Protein AF-A0A9X9WQ57-F1 (afdb_monomer)

Solvent-accessible surface area (backbone atoms only — not comparable to full-atom values): 7527 Å² total; per-residue (Å²): 140,79,81,83,76,86,75,81,73,79,76,76,75,83,70,80,77,79,72,59,66,67,60,55,50,52,52,52,51,55,48,49,56,56,36,25,74,72,17,41,62,43,80,50,77,55,98,93,45,74,44,83,46,63,37,83,92,47,45,44,50,66,38,45,46,54,51,60,73,70,42,95,58,87,63,65,48,76,29,52,52,71,58,44,20,65,74,68,74,42,92,57,89,73,58,102,51,100,78,54,69,43,76,40,78,60,59,72,72,78,63,40,49,80,70,75,116

pLDDT: mean 81.71, std 14.3, range [47.47, 98.12]

Secondary structure (DSSP, 8-state):
-PPPPPP-------------HHHHHHHHHHHHHHHHHTT--EEEEETTEEEEE--TTT--HHHHHHHHHH-SS--EEEE-HHHHHHHHTS--PPPSSTT--EEEEPPGGGG-GGGG-

Foldseek 3Di:
DDDDDDDDPPPPPPPPPPDDVVVVVVVVVVVCVVCLVQQAWDWDADPVGIDTDHNPVRHALVNLVVNVVPDPDQDWDWDQQVVVCVVVVHHDDCDPDSPDTDTHGDDVVVSHNVVRD

Radius of gyration: 24.82 Å; Cα contacts (8 Å, |Δi|>4): 109; chains: 1; bounding box: 36×33×95 Å

Sequence (117 aa):
MTPPGPSTAEQIADVPVALDPTVLALRRVHRAVAELRRGTPVVISGPDGCLVVAAAETVGARGLGELAEAALTAPVLLLAPVRAAAVLQRPVPHAAEDEGAVALRLPPALLAPEALR

Mean predicted aligned error: 10.77 Å

Organism: NCBI:txid535904

Nearest PDB structures (foldseek):
  3oei-assembly3_J  TM=4.227E-01  e=7.299E+00  Mycobacterium tuberculosis
  2i9f-assembly1_C  TM=3.419E-01  e=9.440E+00  Equine arteritis virus

Structure (mmCIF, N/CA/C/O backbone):
data_AF-A0A9X9WQ57-F1
#
_entry.id   AF-A0A9X9WQ57-F1
#
loop_
_atom_site.group_PDB
_atom_site.id
_atom_site.type_symbol
_atom_site.label_atom_id
_atom_site.label_alt_id
_atom_site.label_comp_id
_atom_site.label_asym_id
_atom_site.label_entity_id
_atom_site.label_seq_id
_atom_site.pdbx_PDB_ins_code
_atom_site.Cartn_x
_atom_site.Cartn_y
_atom_site.Cartn_z
_atom_site.occupancy
_atom_site.B_iso_or_equiv
_atom_site.auth_seq_id
_atom_site.auth_comp_id
_atom_site.auth_asym_id
_atom_site.auth_atom_id
_atom_site.pdbx_PDB_model_num
ATOM 1 N N . MET A 1 1 ? 20.521 19.390 -74.168 1.00 49.00 1 MET A N 1
ATOM 2 C CA . MET A 1 1 ? 20.896 19.521 -72.744 1.00 49.00 1 MET A CA 1
ATOM 3 C C . MET A 1 1 ? 19.765 18.930 -71.924 1.00 49.00 1 MET A C 1
ATOM 5 O O . MET A 1 1 ? 18.756 19.590 -71.731 1.00 49.00 1 MET A O 1
ATOM 9 N N . THR A 1 2 ? 19.886 17.657 -71.560 1.00 50.91 2 THR A N 1
ATOM 10 C CA . THR A 1 2 ? 18.868 16.915 -70.800 1.00 50.91 2 THR A CA 1
ATOM 11 C C . THR A 1 2 ? 19.245 16.982 -69.318 1.00 50.91 2 THR A C 1
ATOM 13 O O . THR A 1 2 ? 20.416 16.737 -69.017 1.00 50.91 2 THR A O 1
ATOM 16 N N . PRO A 1 3 ? 18.337 17.346 -68.396 1.00 58.56 3 PRO A N 1
ATOM 17 C CA . PRO A 1 3 ? 18.664 17.377 -66.974 1.00 58.56 3 PRO A CA 1
ATOM 18 C C . PRO A 1 3 ? 18.858 15.949 -66.426 1.00 58.56 3 PRO A C 1
ATOM 20 O O . PRO A 1 3 ? 18.209 15.020 -66.916 1.00 58.56 3 PRO A O 1
ATOM 23 N N . PRO A 1 4 ? 19.745 15.750 -65.433 1.00 58.47 4 PRO A N 1
ATOM 24 C CA . PRO A 1 4 ? 19.934 14.451 -64.798 1.00 58.47 4 PRO A CA 1
ATOM 25 C C . PRO A 1 4 ? 18.696 14.060 -63.975 1.00 58.47 4 PRO A C 1
ATOM 27 O O . PRO A 1 4 ? 18.045 14.909 -63.365 1.00 58.47 4 PRO A O 1
ATOM 30 N N . GLY A 1 5 ? 18.366 12.765 -64.003 1.00 52.62 5 GLY A N 1
ATOM 31 C CA . GLY A 1 5 ? 17.234 12.169 -63.290 1.00 52.62 5 GLY A CA 1
ATOM 32 C C . GLY A 1 5 ? 17.368 12.233 -61.762 1.00 52.62 5 GLY A C 1
ATOM 33 O O . GLY A 1 5 ? 18.440 12.557 -61.246 1.00 52.62 5 GLY A O 1
ATOM 34 N N . PRO A 1 6 ? 16.279 11.945 -61.025 1.00 54.75 6 PRO A N 1
ATOM 35 C CA . PRO A 1 6 ? 16.236 12.128 -59.583 1.00 54.75 6 PRO A CA 1
ATOM 36 C C . PRO A 1 6 ? 17.241 11.203 -58.894 1.00 54.75 6 PRO A C 1
ATOM 38 O O . PRO A 1 6 ? 17.234 9.989 -59.097 1.00 54.75 6 PRO A O 1
ATOM 41 N N . SER A 1 7 ? 18.101 11.815 -58.078 1.00 55.03 7 SER A N 1
ATOM 42 C CA . SER A 1 7 ? 19.013 11.129 -57.171 1.00 55.03 7 SER A CA 1
ATOM 43 C C . SER A 1 7 ? 18.215 10.179 -56.287 1.00 55.03 7 SER A C 1
ATOM 45 O O . SER A 1 7 ? 17.274 10.603 -55.616 1.00 55.03 7 SER A O 1
ATOM 47 N N . THR A 1 8 ? 18.603 8.905 -56.300 1.00 47.47 8 THR A N 1
ATOM 48 C CA . THR A 1 8 ? 18.184 7.880 -55.348 1.00 47.47 8 THR A CA 1
ATOM 49 C C . THR A 1 8 ? 18.293 8.466 -53.948 1.00 47.47 8 THR A C 1
ATOM 51 O O . THR A 1 8 ? 19.395 8.688 -53.450 1.00 47.47 8 THR A O 1
ATOM 54 N N . ALA A 1 9 ? 17.153 8.797 -53.347 1.00 52.03 9 ALA A N 1
ATOM 55 C CA . ALA A 1 9 ? 17.102 9.145 -51.944 1.00 52.03 9 ALA A CA 1
ATOM 56 C C . ALA A 1 9 ? 17.582 7.906 -51.187 1.00 52.03 9 ALA A C 1
ATOM 58 O O . ALA A 1 9 ? 16.908 6.875 -51.204 1.00 52.03 9 ALA A O 1
ATOM 59 N N . GLU A 1 10 ? 18.765 7.992 -50.581 1.00 49.66 10 GLU A N 1
ATOM 60 C CA . GLU A 1 10 ? 19.155 7.101 -49.498 1.00 49.66 10 GLU A CA 1
ATOM 61 C C . GLU A 1 10 ? 18.020 7.142 -48.477 1.00 49.66 10 GLU A C 1
ATOM 63 O O . GLU A 1 10 ? 17.846 8.112 -47.736 1.00 49.66 10 GLU A O 1
ATOM 68 N N . GLN A 1 11 ? 17.188 6.101 -48.490 1.00 56.78 11 GLN A N 1
ATOM 69 C CA . GLN A 1 11 ? 16.340 5.783 -47.361 1.00 56.78 11 GLN A CA 1
ATOM 70 C C . GLN A 1 11 ? 17.298 5.484 -46.219 1.00 56.78 11 GLN A C 1
ATOM 72 O O . GLN A 1 11 ? 17.832 4.382 -46.110 1.00 56.78 11 GLN A O 1
ATOM 77 N N . ILE A 1 12 ? 17.546 6.503 -45.398 1.00 57.41 12 ILE A N 1
ATOM 78 C CA . ILE A 1 12 ? 18.096 6.333 -44.064 1.00 57.41 12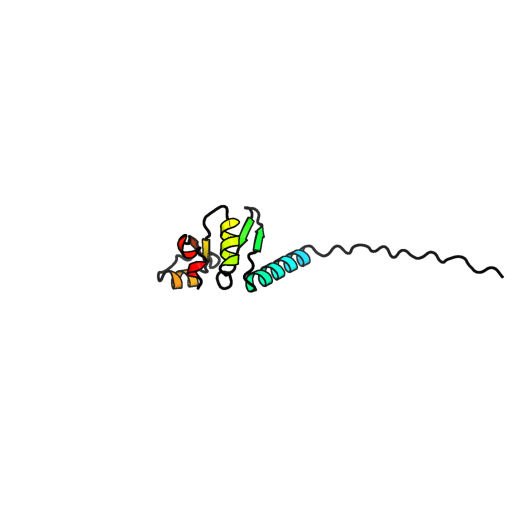 ILE A CA 1
ATOM 79 C C . ILE A 1 12 ? 17.086 5.430 -43.368 1.00 57.41 12 ILE A C 1
ATOM 81 O O . ILE A 1 12 ? 16.004 5.870 -42.980 1.00 57.41 12 ILE A O 1
ATOM 85 N N . ALA A 1 13 ? 17.392 4.136 -43.335 1.00 57.66 13 ALA A N 1
ATOM 86 C CA . ALA A 1 13 ? 16.627 3.182 -42.569 1.00 57.66 13 ALA A CA 1
ATOM 87 C C . ALA A 1 13 ? 16.650 3.690 -41.127 1.00 57.66 13 ALA A C 1
ATOM 89 O O . ALA A 1 13 ? 17.711 3.752 -40.505 1.00 57.66 13 ALA A O 1
ATOM 90 N N . ASP A 1 14 ? 15.489 4.109 -40.628 1.00 58.81 14 ASP A N 1
ATOM 91 C CA . ASP A 1 14 ? 15.281 4.363 -39.212 1.00 58.81 14 ASP A CA 1
ATOM 92 C C . ASP A 1 14 ? 15.382 3.003 -38.523 1.00 58.81 14 ASP A C 1
ATOM 94 O O . ASP A 1 14 ? 14.413 2.252 -38.428 1.00 58.81 14 ASP A O 1
ATOM 98 N N . VAL A 1 15 ? 16.611 2.602 -38.195 1.00 61.47 15 VAL A N 1
ATOM 99 C CA . VAL A 1 15 ? 16.867 1.402 -37.411 1.00 61.47 15 VAL A CA 1
ATOM 100 C C . VAL A 1 15 ? 16.385 1.746 -36.008 1.00 61.47 15 VAL A C 1
ATOM 102 O O . VAL A 1 15 ? 17.019 2.583 -35.360 1.00 61.47 15 VAL A O 1
ATOM 105 N N . PRO A 1 16 ? 15.286 1.147 -35.513 1.00 64.19 16 PRO A N 1
ATOM 106 C CA . PRO A 1 16 ? 14.828 1.440 -34.171 1.00 64.19 16 PRO A CA 1
ATOM 107 C C . PRO A 1 16 ? 15.927 1.003 -33.206 1.00 64.19 16 PRO A C 1
ATOM 109 O O . PRO A 1 16 ? 16.189 -0.188 -33.027 1.00 64.19 16 PRO A O 1
ATOM 112 N N . VAL A 1 17 ? 16.605 1.980 -32.604 1.00 71.44 17 VAL A N 1
ATOM 113 C CA . VAL A 1 17 ? 17.578 1.731 -31.546 1.00 71.44 17 VAL A CA 1
ATOM 114 C C . VAL A 1 17 ? 16.785 1.202 -30.360 1.00 71.44 17 VAL A C 1
ATOM 116 O O . VAL A 1 17 ? 16.127 1.957 -29.642 1.00 71.44 17 VAL A O 1
ATOM 119 N N . ALA A 1 18 ? 16.792 -0.120 -30.195 1.00 77.00 18 ALA A N 1
ATOM 120 C CA . ALA A 1 18 ? 16.156 -0.772 -29.067 1.00 77.00 18 ALA A CA 1
ATOM 121 C C . ALA A 1 18 ? 16.793 -0.234 -27.779 1.00 77.00 18 ALA A C 1
ATOM 123 O O . ALA A 1 18 ? 17.983 -0.420 -27.528 1.00 77.00 18 ALA A O 1
ATOM 124 N N . LEU A 1 19 ? 16.001 0.492 -26.990 1.00 82.50 19 LEU A N 1
ATOM 125 C CA . LEU A 1 19 ? 16.446 1.028 -25.711 1.00 82.50 19 LEU A CA 1
ATOM 126 C C . LEU A 1 19 ? 16.744 -0.120 -24.742 1.00 82.50 19 LEU A C 1
ATOM 128 O O . LEU A 1 19 ? 15.994 -1.094 -24.678 1.00 82.50 19 LEU A O 1
ATOM 132 N N . ASP A 1 20 ? 17.808 0.042 -23.955 1.00 92.50 20 ASP A N 1
ATOM 133 C CA . ASP A 1 20 ? 18.198 -0.902 -22.907 1.00 92.50 20 ASP A CA 1
ATOM 134 C C . ASP A 1 20 ? 17.006 -1.184 -21.959 1.00 92.50 20 ASP A C 1
ATOM 136 O O . ASP A 1 20 ? 16.420 -0.239 -21.404 1.00 92.50 20 ASP A O 1
ATOM 140 N N . PRO A 1 21 ? 16.625 -2.461 -21.749 1.00 92.75 21 PRO A N 1
ATOM 141 C CA . PRO A 1 21 ? 15.531 -2.834 -20.852 1.00 92.75 21 PRO A CA 1
ATOM 142 C C . PRO A 1 21 ? 15.709 -2.294 -19.425 1.00 92.75 21 PRO A C 1
ATOM 144 O O . PRO A 1 21 ? 14.718 -1.947 -18.779 1.00 92.75 21 PRO A O 1
ATOM 147 N N . THR A 1 22 ? 16.947 -2.146 -18.953 1.00 94.81 22 THR A N 1
ATOM 148 C CA . THR A 1 22 ? 17.273 -1.575 -17.638 1.00 94.81 22 THR A CA 1
ATOM 149 C C . THR A 1 22 ? 16.854 -0.110 -17.554 1.00 94.81 22 THR A C 1
ATOM 151 O O . THR A 1 22 ? 16.237 0.323 -16.578 1.00 94.81 22 THR A O 1
ATOM 154 N N . VAL A 1 23 ? 17.111 0.662 -18.613 1.00 94.56 23 VAL A N 1
ATOM 155 C CA . VAL A 1 23 ? 16.713 2.074 -18.703 1.00 94.56 23 VAL A CA 1
ATOM 156 C C . VAL A 1 23 ? 15.191 2.202 -18.723 1.00 94.56 23 VAL A C 1
ATOM 158 O O . VAL A 1 23 ? 14.630 3.072 -18.051 1.00 94.56 23 VAL A O 1
ATOM 161 N N . LEU A 1 24 ? 14.498 1.329 -19.460 1.00 94.69 24 LEU A N 1
ATOM 162 C CA . LEU A 1 24 ? 13.034 1.306 -19.482 1.00 94.69 24 LEU A CA 1
ATOM 163 C C . LEU A 1 24 ? 12.449 0.948 -18.110 1.00 94.69 24 LEU A C 1
ATOM 165 O O . LEU A 1 24 ? 11.478 1.577 -17.682 1.00 94.69 24 LEU A O 1
ATOM 169 N N . ALA A 1 25 ? 13.051 -0.011 -17.402 1.00 94.06 25 ALA A N 1
ATOM 170 C CA . ALA A 1 25 ? 12.653 -0.378 -16.048 1.00 94.06 25 ALA A CA 1
ATOM 171 C C . ALA A 1 25 ? 12.807 0.803 -15.078 1.00 94.06 25 ALA A C 1
ATOM 173 O O . ALA A 1 25 ? 11.841 1.176 -14.412 1.00 94.06 25 ALA A O 1
ATOM 174 N N . LEU A 1 26 ? 13.965 1.471 -15.068 1.00 96.56 26 LEU A N 1
ATOM 175 C CA . LEU A 1 26 ? 14.201 2.645 -14.218 1.00 96.56 26 LEU A CA 1
ATOM 176 C C . LEU A 1 26 ? 13.221 3.788 -14.506 1.00 96.56 26 LEU A C 1
ATOM 178 O O . LEU A 1 26 ? 12.705 4.412 -13.578 1.00 96.56 26 LEU A O 1
ATOM 182 N N . ARG A 1 27 ? 12.885 4.035 -15.779 1.00 96.81 27 ARG A N 1
ATOM 183 C CA . ARG A 1 27 ? 11.866 5.036 -16.142 1.00 96.81 27 ARG A CA 1
ATOM 184 C C . ARG A 1 27 ? 10.491 4.697 -15.568 1.00 96.81 27 ARG A C 1
ATOM 186 O O . ARG A 1 27 ? 9.792 5.604 -15.118 1.00 96.81 27 ARG A O 1
ATOM 193 N N . ARG A 1 28 ? 10.104 3.417 -15.556 1.00 96.69 28 ARG A N 1
ATOM 194 C CA . ARG A 1 28 ? 8.846 2.968 -14.932 1.00 96.69 28 ARG A CA 1
ATOM 195 C C . ARG A 1 28 ? 8.864 3.205 -13.425 1.00 96.69 28 ARG A C 1
ATOM 197 O O . ARG A 1 28 ? 7.883 3.728 -12.907 1.00 96.69 28 ARG A O 1
ATOM 204 N N . VAL A 1 29 ? 9.980 2.915 -12.751 1.00 97.06 29 VAL A N 1
ATOM 205 C CA . VAL A 1 29 ? 10.137 3.189 -11.311 1.00 97.06 29 VAL A CA 1
ATOM 206 C C . VAL A 1 29 ? 10.022 4.686 -11.027 1.00 97.06 29 VAL A C 1
ATOM 208 O O . VAL A 1 29 ? 9.217 5.089 -10.192 1.00 97.06 29 VAL A O 1
ATOM 211 N N . HIS A 1 30 ? 10.758 5.530 -11.754 1.00 98.12 30 HIS A N 1
ATOM 212 C CA . HIS A 1 30 ? 10.688 6.984 -11.575 1.00 98.12 30 HIS A CA 1
ATOM 213 C C . HIS A 1 30 ? 9.279 7.529 -11.807 1.00 98.12 30 HIS A C 1
ATOM 215 O O . HIS A 1 30 ? 8.816 8.380 -11.047 1.00 98.12 30 HIS A O 1
ATOM 221 N N . ARG A 1 31 ? 8.578 7.017 -12.826 1.00 97.50 31 ARG A N 1
ATOM 222 C CA . ARG A 1 31 ? 7.183 7.381 -13.068 1.00 97.50 31 ARG A CA 1
ATOM 223 C C . ARG A 1 31 ? 6.291 6.965 -11.902 1.00 97.50 31 ARG A C 1
ATOM 225 O O . ARG A 1 31 ? 5.545 7.803 -11.414 1.00 97.50 31 ARG A O 1
ATOM 232 N N . ALA A 1 32 ? 6.395 5.725 -11.428 1.00 97.25 32 ALA A N 1
ATOM 233 C CA . ALA A 1 32 ? 5.603 5.245 -10.298 1.00 97.25 32 ALA A CA 1
ATOM 234 C C . ALA A 1 32 ? 5.828 6.104 -9.040 1.00 97.25 32 ALA A C 1
ATOM 236 O O . ALA A 1 32 ? 4.871 6.523 -8.398 1.00 97.25 32 ALA A O 1
ATOM 237 N N . VAL A 1 33 ? 7.082 6.458 -8.738 1.00 97.25 33 VAL A N 1
ATOM 238 C CA . VAL A 1 33 ? 7.417 7.357 -7.621 1.00 97.25 33 VAL A CA 1
ATOM 239 C C . VAL A 1 33 ? 6.800 8.749 -7.805 1.00 97.25 33 VAL A C 1
ATOM 241 O O . VAL A 1 33 ? 6.294 9.327 -6.845 1.00 97.25 33 VAL A O 1
ATOM 244 N N . ALA A 1 34 ? 6.831 9.304 -9.019 1.00 97.50 34 ALA A N 1
ATOM 245 C CA . ALA A 1 34 ? 6.242 10.611 -9.301 1.00 97.50 34 ALA A CA 1
ATOM 246 C C . ALA A 1 34 ? 4.710 10.614 -9.152 1.00 97.50 34 ALA A C 1
ATOM 248 O O . ALA A 1 34 ? 4.162 11.580 -8.626 1.00 97.50 34 ALA A O 1
ATOM 249 N N . GLU A 1 35 ? 4.036 9.544 -9.578 1.0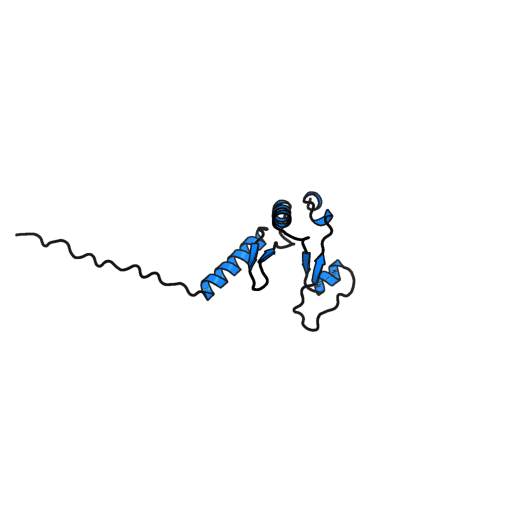0 95.62 35 GLU A N 1
ATOM 250 C CA . GLU A 1 35 ? 2.587 9.360 -9.413 1.00 95.62 35 GLU A CA 1
ATOM 251 C C . GLU A 1 35 ? 2.19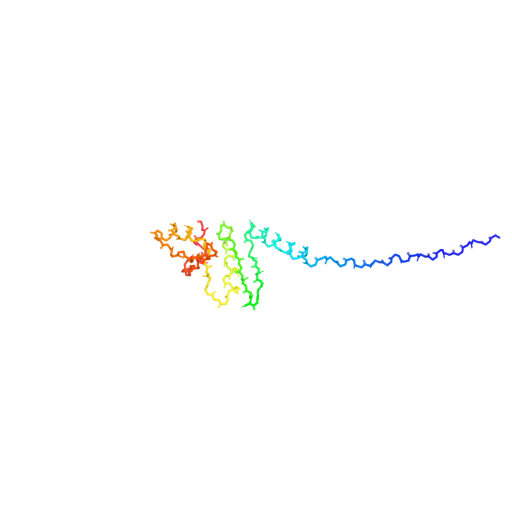6 9.232 -7.934 1.00 95.62 35 GLU A C 1
ATOM 253 O O . GLU A 1 35 ? 1.324 9.960 -7.459 1.00 95.62 35 GLU A O 1
ATOM 258 N N . LEU A 1 36 ? 2.922 8.414 -7.165 1.00 95.19 36 LEU A N 1
ATOM 259 C CA . LEU A 1 36 ? 2.705 8.267 -5.722 1.00 95.19 36 LEU A CA 1
ATOM 260 C C . LEU A 1 36 ? 2.836 9.605 -4.975 1.00 95.19 36 LEU A C 1
ATOM 262 O O . LEU A 1 36 ? 2.005 9.937 -4.129 1.00 95.19 36 LEU A O 1
ATOM 266 N N . ARG A 1 37 ? 3.829 10.432 -5.330 1.00 94.62 37 ARG A N 1
ATOM 267 C CA . ARG A 1 37 ? 3.996 11.783 -4.756 1.00 94.62 37 ARG A CA 1
ATOM 268 C C . ARG A 1 37 ? 2.840 12.734 -5.077 1.00 94.62 37 ARG A C 1
ATOM 270 O O . ARG A 1 37 ? 2.677 13.726 -4.375 1.00 94.62 37 ARG A O 1
ATOM 277 N N . ARG A 1 38 ? 2.057 12.454 -6.122 1.00 92.31 38 ARG A N 1
ATOM 278 C CA . ARG A 1 38 ? 0.851 13.208 -6.501 1.00 92.31 38 ARG A CA 1
ATOM 279 C C . ARG A 1 38 ? -0.433 12.620 -5.904 1.00 92.31 38 ARG A C 1
ATOM 281 O O . ARG A 1 38 ? -1.496 13.187 -6.124 1.00 92.31 38 ARG A O 1
ATOM 288 N N . GLY A 1 39 ? -0.337 11.517 -5.156 1.00 91.00 39 GLY A N 1
ATOM 289 C CA . GLY A 1 39 ? -1.484 10.820 -4.569 1.00 91.00 39 GLY A CA 1
ATOM 290 C C . GLY A 1 39 ? -2.184 9.850 -5.525 1.00 91.00 39 GLY A C 1
ATOM 291 O O . GLY A 1 39 ? -3.252 9.343 -5.186 1.00 91.00 39 GLY A O 1
ATOM 292 N N . THR A 1 40 ? -1.603 9.577 -6.698 1.00 91.62 40 THR A N 1
ATOM 293 C CA . THR A 1 40 ? -2.132 8.606 -7.665 1.00 91.62 40 THR A CA 1
ATOM 294 C C . THR A 1 40 ? -1.689 7.187 -7.274 1.00 91.62 40 THR A C 1
ATOM 296 O O . THR A 1 40 ? -0.480 6.949 -7.155 1.00 91.62 40 THR A O 1
ATOM 299 N N . PRO A 1 41 ? -2.615 6.224 -7.100 1.00 92.75 41 PRO A N 1
ATOM 300 C CA . PRO A 1 41 ? -2.260 4.821 -6.902 1.00 92.75 41 PRO A CA 1
ATOM 301 C C . PRO A 1 41 ? -1.510 4.230 -8.106 1.00 92.75 41 PRO A C 1
ATOM 303 O O . PRO A 1 41 ? -1.754 4.592 -9.256 1.00 92.75 41 PRO A O 1
ATOM 306 N N . VAL A 1 42 ? -0.612 3.281 -7.854 1.00 94.31 42 VAL A N 1
ATOM 307 C CA . VAL A 1 42 ? 0.173 2.578 -8.8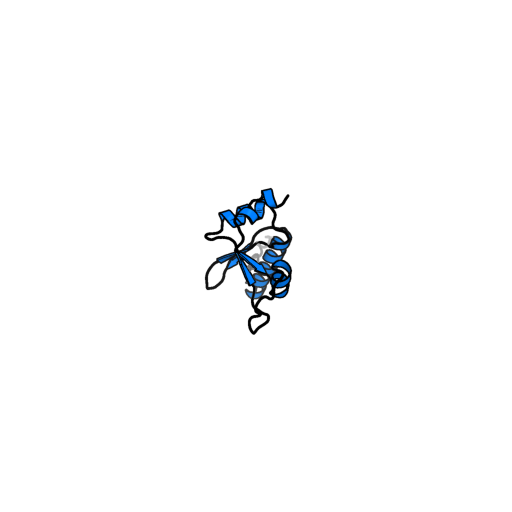80 1.00 94.31 42 VAL A CA 1
ATOM 308 C C . VAL A 1 42 ? 0.033 1.067 -8.727 1.00 94.31 42 VAL A C 1
ATOM 310 O O . VAL A 1 42 ? -0.280 0.569 -7.648 1.00 94.31 42 VAL A O 1
ATOM 313 N N . VAL A 1 43 ? 0.304 0.324 -9.802 1.00 93.94 43 VAL A N 1
ATOM 314 C CA . VAL A 1 43 ? 0.348 -1.144 -9.776 1.00 93.94 43 VAL A CA 1
ATOM 315 C C . VAL A 1 43 ? 1.797 -1.614 -9.801 1.00 93.94 43 VAL A C 1
ATOM 317 O O . VAL A 1 43 ? 2.576 -1.194 -10.659 1.00 93.94 43 VAL A O 1
ATOM 320 N N . ILE A 1 44 ? 2.146 -2.504 -8.877 1.00 93.31 44 ILE A N 1
ATOM 321 C CA . ILE A 1 44 ? 3.441 -3.184 -8.819 1.00 93.31 44 ILE A CA 1
ATOM 322 C C . ILE A 1 44 ? 3.211 -4.657 -9.141 1.00 93.31 44 ILE A C 1
ATOM 324 O O . ILE A 1 44 ? 2.457 -5.329 -8.443 1.00 93.31 44 ILE A O 1
ATOM 328 N N . SER A 1 45 ? 3.859 -5.159 -10.188 1.00 92.81 45 SER A N 1
ATOM 329 C CA . SER A 1 45 ? 3.816 -6.575 -10.565 1.00 92.81 45 SER A CA 1
ATOM 330 C C . SER A 1 45 ? 5.073 -7.295 -10.089 1.00 92.81 45 SER A C 1
ATOM 332 O O . SER A 1 45 ? 6.182 -6.792 -10.263 1.00 92.81 45 SER A O 1
ATOM 334 N N . GLY A 1 46 ? 4.893 -8.485 -9.531 1.00 90.50 46 GLY A N 1
ATOM 335 C CA . GLY A 1 46 ? 5.948 -9.396 -9.111 1.00 90.50 46 GLY A CA 1
ATOM 336 C C . GLY A 1 46 ? 5.602 -10.849 -9.457 1.00 90.50 46 GLY A C 1
ATOM 337 O O . GLY A 1 46 ? 4.538 -11.114 -10.021 1.00 90.50 46 GLY A O 1
ATOM 338 N N . PRO A 1 47 ? 6.492 -11.800 -9.134 1.00 91.19 47 PRO A 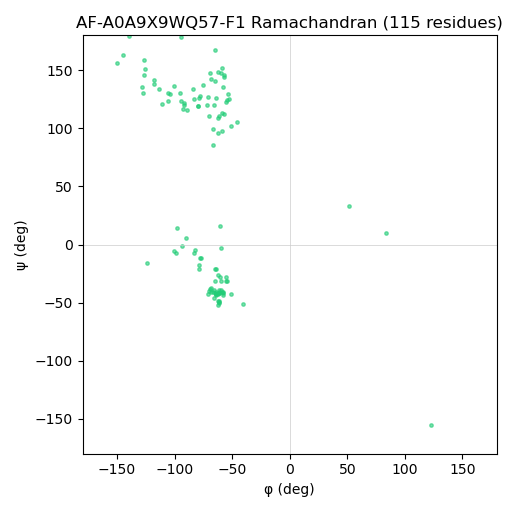N 1
ATOM 339 C CA . PRO A 1 47 ? 6.275 -13.221 -9.418 1.00 91.19 47 PRO A CA 1
ATOM 340 C C . PRO A 1 47 ? 5.016 -13.779 -8.736 1.00 91.19 47 PRO A C 1
ATOM 342 O O . PRO A 1 47 ? 4.342 -14.628 -9.311 1.00 91.19 47 PRO A O 1
ATOM 345 N N . ASP A 1 48 ? 4.659 -13.248 -7.564 1.00 89.06 48 ASP A N 1
ATOM 346 C CA . ASP A 1 48 ? 3.505 -13.691 -6.769 1.00 89.06 48 ASP A CA 1
ATOM 347 C C . ASP A 1 48 ? 2.198 -12.948 -7.109 1.00 89.06 48 ASP A C 1
ATOM 349 O O . ASP A 1 48 ? 1.175 -13.143 -6.453 1.00 89.06 48 ASP A O 1
ATOM 353 N N . GLY A 1 49 ? 2.214 -12.085 -8.132 1.00 89.12 49 GLY A N 1
ATOM 354 C CA . GLY A 1 49 ? 1.043 -11.346 -8.602 1.00 89.12 49 GLY A CA 1
ATOM 355 C C . GLY A 1 49 ? 1.228 -9.831 -8.598 1.00 89.12 49 GLY A C 1
ATOM 356 O O . GLY A 1 49 ? 2.338 -9.312 -8.711 1.00 89.12 49 GLY A O 1
ATOM 357 N N . CYS A 1 50 ? 0.113 -9.105 -8.512 1.00 90.69 50 CYS A N 1
ATOM 358 C CA . CYS A 1 50 ? 0.089 -7.646 -8.588 1.00 90.69 50 CYS A CA 1
ATOM 359 C C . CYS A 1 50 ? -0.433 -7.030 -7.290 1.00 90.69 50 CYS A C 1
ATOM 361 O O . CYS A 1 50 ? -1.404 -7.512 -6.711 1.00 90.69 50 CYS A O 1
ATOM 363 N N . LEU A 1 51 ? 0.171 -5.916 -6.886 1.00 90.69 51 LEU A N 1
ATOM 364 C CA . LEU A 1 51 ? -0.275 -5.080 -5.778 1.00 90.69 51 LEU A CA 1
ATOM 365 C C . LEU A 1 51 ? -0.724 -3.721 -6.311 1.00 90.69 51 LEU A C 1
ATOM 367 O O . LEU A 1 51 ? -0.011 -3.100 -7.099 1.00 90.69 51 LEU A O 1
ATOM 371 N N . VAL A 1 52 ? -1.876 -3.243 -5.845 1.00 92.31 52 VAL A N 1
ATOM 372 C CA . VAL A 1 52 ? -2.292 -1.843 -6.002 1.00 92.31 52 VAL A CA 1
ATOM 373 C C . VAL A 1 52 ? -1.806 -1.086 -4.771 1.00 92.31 52 VAL A C 1
ATOM 375 O O . VAL A 1 52 ? -2.133 -1.459 -3.645 1.00 92.31 52 VAL A O 1
ATOM 378 N N . VAL A 1 53 ? -0.990 -0.055 -4.974 1.00 93.19 53 VAL A N 1
ATOM 379 C CA . VAL A 1 53 ? -0.292 0.658 -3.898 1.00 93.19 53 VAL A CA 1
ATOM 380 C C . VAL A 1 53 ? -0.546 2.152 -4.014 1.00 93.19 53 VAL A C 1
ATOM 382 O O . VAL A 1 53 ? -0.430 2.729 -5.091 1.00 93.19 53 VAL A O 1
ATOM 385 N N . ALA A 1 54 ? -0.837 2.791 -2.886 1.00 93.50 54 ALA A N 1
ATOM 386 C CA . ALA A 1 54 ? -0.901 4.240 -2.756 1.00 93.50 54 ALA A CA 1
ATOM 387 C C . ALA A 1 54 ? 0.016 4.693 -1.611 1.00 93.50 54 ALA A C 1
ATOM 389 O O . ALA A 1 54 ? 0.241 3.947 -0.656 1.00 93.50 54 ALA A O 1
ATOM 390 N N . ALA A 1 55 ? 0.554 5.909 -1.703 1.00 94.56 55 ALA A N 1
ATOM 391 C CA . ALA A 1 55 ? 1.365 6.488 -0.637 1.00 94.56 55 ALA A CA 1
ATOM 392 C C . ALA A 1 55 ? 0.442 7.033 0.459 1.00 94.56 55 ALA A C 1
ATOM 394 O O . ALA A 1 55 ? -0.389 7.904 0.203 1.00 94.56 55 ALA A O 1
ATOM 395 N N . ALA A 1 56 ? 0.569 6.500 1.675 1.00 91.50 56 ALA A N 1
ATOM 396 C CA . ALA A 1 56 ? -0.341 6.796 2.781 1.00 91.50 56 ALA A CA 1
ATOM 397 C C . ALA A 1 56 ? -0.338 8.282 3.186 1.00 91.50 56 ALA A C 1
ATOM 399 O O . ALA A 1 56 ? -1.332 8.780 3.699 1.00 91.50 56 ALA A O 1
ATOM 400 N N . GLU A 1 57 ? 0.763 8.994 2.949 1.00 90.94 57 GLU A N 1
ATOM 401 C CA . GLU A 1 57 ? 0.910 10.418 3.252 1.00 90.94 57 GLU A CA 1
ATOM 402 C C . GLU A 1 57 ? 0.250 11.359 2.228 1.00 90.94 57 GLU A C 1
ATOM 404 O O . GLU A 1 57 ? 0.057 12.535 2.532 1.00 90.94 57 GLU A O 1
ATOM 409 N N . THR A 1 58 ? -0.061 10.879 1.018 1.00 92.19 58 THR A N 1
ATOM 410 C CA . THR A 1 58 ? -0.602 11.707 -0.080 1.00 92.19 58 THR A CA 1
ATOM 411 C C . THR A 1 58 ? -1.932 11.206 -0.631 1.00 92.19 58 THR A C 1
ATOM 413 O O . THR A 1 58 ? -2.606 11.951 -1.344 1.00 92.19 58 THR A O 1
ATOM 416 N N . VAL A 1 59 ? -2.320 9.961 -0.347 1.00 89.50 59 VAL A N 1
ATOM 417 C CA . VAL A 1 59 ? -3.572 9.392 -0.845 1.00 89.50 59 VAL A CA 1
ATOM 418 C C . VAL A 1 59 ? -4.767 10.134 -0.245 1.00 89.50 59 VAL A C 1
ATOM 420 O O . VAL A 1 59 ? -4.953 10.197 0.967 1.00 89.50 59 VAL A O 1
ATOM 423 N N . GLY A 1 60 ? -5.583 10.723 -1.117 1.00 87.06 60 GLY A N 1
ATOM 424 C CA . GLY A 1 60 ? -6.834 11.373 -0.735 1.00 87.06 60 GLY A CA 1
ATOM 425 C C . GLY A 1 60 ? -8.044 10.448 -0.867 1.00 87.06 60 GLY A C 1
ATOM 426 O O . GLY A 1 60 ? -7.945 9.329 -1.370 1.00 87.06 60 GLY A O 1
ATOM 427 N N . ALA A 1 61 ? -9.216 10.977 -0.508 1.00 86.12 61 ALA A N 1
ATOM 428 C CA . ALA A 1 61 ? -10.531 10.339 -0.634 1.00 86.12 61 ALA A CA 1
ATOM 429 C C . ALA A 1 61 ? -10.728 9.551 -1.942 1.00 86.12 61 ALA A C 1
ATOM 431 O O . ALA A 1 61 ? -11.090 8.377 -1.923 1.00 86.12 61 ALA A O 1
ATOM 432 N N . ARG A 1 62 ? -10.447 10.193 -3.083 1.00 86.31 62 ARG A N 1
ATOM 433 C CA . ARG A 1 62 ? -10.583 9.581 -4.409 1.00 86.31 62 ARG A CA 1
ATOM 434 C C . ARG A 1 62 ? -9.661 8.373 -4.589 1.00 86.31 62 ARG A C 1
ATOM 436 O O . ARG A 1 62 ? -10.134 7.313 -4.974 1.00 86.31 62 ARG A O 1
ATOM 443 N N . GLY A 1 63 ? -8.367 8.535 -4.313 1.00 87.50 63 GLY A N 1
ATOM 444 C CA . GLY A 1 63 ? -7.382 7.465 -4.493 1.00 87.50 63 GLY A CA 1
ATOM 445 C C . GLY A 1 63 ? -7.631 6.285 -3.555 1.00 87.50 63 GLY A C 1
ATOM 446 O O . GLY A 1 63 ? -7.394 5.141 -3.927 1.00 87.50 63 GLY A O 1
ATOM 447 N N . LEU A 1 64 ? -8.168 6.550 -2.361 1.00 85.56 64 LEU A N 1
ATOM 448 C CA . LEU A 1 64 ? -8.568 5.507 -1.423 1.00 85.56 64 LEU A CA 1
ATOM 449 C C . LEU A 1 64 ? -9.798 4.730 -1.911 1.00 85.56 64 LEU A C 1
ATOM 451 O O . LEU A 1 64 ? -9.819 3.507 -1.795 1.00 85.56 64 LEU A O 1
ATOM 455 N N . GLY A 1 65 ? -10.779 5.419 -2.506 1.00 84.31 65 GLY A N 1
ATOM 456 C CA . GLY A 1 65 ? -11.920 4.786 -3.174 1.00 84.31 65 GLY A CA 1
ATOM 457 C C . GLY A 1 65 ? -11.487 3.903 -4.348 1.00 84.31 65 GLY A C 1
ATOM 458 O O . GLY A 1 65 ? -11.841 2.730 -4.389 1.00 84.31 65 GLY A O 1
ATOM 459 N N . GLU A 1 66 ? -10.634 4.426 -5.235 1.00 86.81 66 GLU A N 1
ATOM 460 C CA . GLU A 1 66 ? -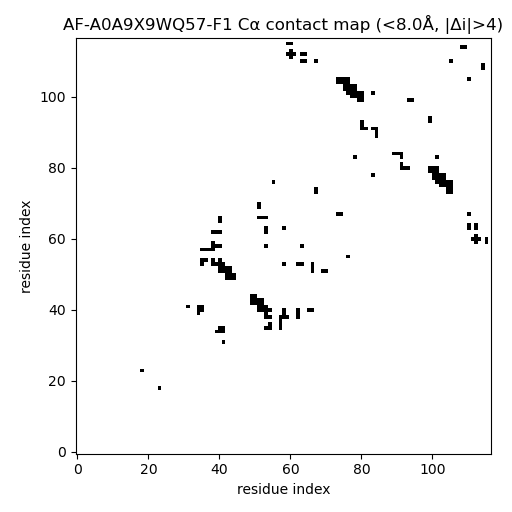10.059 3.665 -6.358 1.00 86.81 66 GLU A CA 1
ATOM 461 C C . GLU A 1 66 ? -9.286 2.423 -5.865 1.00 86.81 66 GLU A C 1
ATOM 463 O O . GLU A 1 66 ? -9.407 1.339 -6.438 1.00 86.81 66 GLU A O 1
ATOM 468 N N . LEU A 1 67 ? -8.525 2.547 -4.770 1.00 86.44 67 LEU A N 1
ATOM 469 C CA . LEU A 1 67 ? -7.803 1.427 -4.164 1.00 86.44 67 LEU A CA 1
ATOM 470 C C . LEU A 1 67 ? -8.756 0.379 -3.569 1.00 86.44 67 LEU A C 1
ATOM 472 O O . LEU A 1 67 ? -8.511 -0.813 -3.733 1.00 86.44 67 LEU A O 1
ATOM 476 N N . ALA A 1 68 ? -9.834 0.798 -2.903 1.00 82.44 68 ALA A N 1
ATOM 477 C CA . ALA A 1 68 ? -10.834 -0.107 -2.339 1.00 82.44 68 ALA A CA 1
ATOM 478 C C . ALA A 1 68 ? -11.642 -0.842 -3.422 1.00 82.44 68 ALA A C 1
ATOM 480 O O . ALA A 1 68 ? -11.932 -2.023 -3.256 1.00 82.44 68 ALA A O 1
ATOM 481 N N . GLU A 1 69 ? -11.965 -0.175 -4.533 1.00 85.50 69 GLU A N 1
ATOM 482 C CA . GLU A 1 69 ? -12.646 -0.784 -5.684 1.00 85.50 69 GLU A CA 1
ATOM 483 C C . GLU A 1 69 ? -11.755 -1.787 -6.426 1.00 85.50 69 GLU A C 1
ATOM 485 O O . GLU A 1 69 ? -12.231 -2.828 -6.878 1.00 85.50 69 GLU A O 1
ATOM 490 N N . ALA A 1 70 ? -10.457 -1.492 -6.548 1.00 84.56 70 ALA A N 1
ATOM 491 C CA . ALA A 1 70 ? -9.507 -2.369 -7.227 1.00 84.56 70 ALA A CA 1
ATOM 492 C C . ALA A 1 70 ? -9.044 -3.555 -6.362 1.00 84.56 70 ALA A C 1
ATOM 494 O O . ALA A 1 70 ? -8.540 -4.550 -6.891 1.00 84.56 70 ALA A O 1
ATOM 495 N N . ALA A 1 71 ? -9.160 -3.458 -5.036 1.00 76.12 71 ALA A N 1
ATOM 496 C CA . ALA A 1 71 ? -8.649 -4.471 -4.129 1.00 76.12 71 ALA A CA 1
ATOM 497 C C . ALA A 1 71 ? -9.572 -5.697 -4.055 1.00 76.12 71 ALA A C 1
ATOM 499 O O . ALA A 1 71 ? -10.751 -5.611 -3.730 1.00 76.12 71 ALA A O 1
ATOM 500 N N . LEU A 1 72 ? -8.995 -6.883 -4.257 1.00 79.56 72 LEU A N 1
ATOM 501 C CA . LEU A 1 72 ? -9.684 -8.164 -4.042 1.00 79.56 72 LEU A CA 1
ATOM 502 C C . LEU A 1 72 ? -9.798 -8.533 -2.551 1.00 79.56 72 LEU A C 1
ATOM 504 O O . LEU A 1 72 ? -10.485 -9.485 -2.186 1.00 79.56 72 LEU A O 1
ATOM 508 N N . THR A 1 73 ? -9.087 -7.809 -1.684 1.00 81.00 73 THR A N 1
ATOM 509 C CA . THR A 1 73 ? -8.972 -8.075 -0.247 1.00 81.00 73 THR A CA 1
ATOM 510 C C . THR A 1 73 ? -8.897 -6.777 0.547 1.00 81.00 73 THR A C 1
ATOM 512 O O . THR A 1 73 ? -8.551 -5.734 0.002 1.00 81.00 73 THR A O 1
ATOM 515 N N . ALA A 1 74 ? -9.144 -6.845 1.859 1.00 81.88 74 ALA A N 1
ATOM 516 C CA . ALA A 1 74 ? -9.022 -5.686 2.743 1.00 81.88 74 ALA A CA 1
ATOM 517 C C . ALA A 1 74 ? -7.629 -5.018 2.630 1.00 81.88 74 ALA A C 1
ATOM 519 O O . ALA A 1 74 ? -6.620 -5.721 2.759 1.00 81.88 74 ALA A O 1
ATOM 520 N N . PRO A 1 75 ? -7.561 -3.687 2.435 1.00 86.06 75 PRO A N 1
ATOM 521 C CA . PRO A 1 75 ? -6.305 -2.948 2.380 1.00 86.06 75 PRO A CA 1
ATOM 522 C C . PRO A 1 75 ? -5.442 -3.118 3.633 1.00 86.06 75 PRO A C 1
ATOM 524 O O . PRO A 1 75 ? -5.934 -3.205 4.764 1.00 86.06 75 PRO A O 1
ATOM 527 N N . VAL A 1 76 ? -4.129 -3.112 3.418 1.00 90.25 76 VAL A N 1
ATOM 528 C CA . VAL A 1 76 ? -3.116 -3.156 4.475 1.00 90.25 76 VAL A CA 1
ATOM 529 C C . VAL A 1 76 ? -2.266 -1.892 4.438 1.00 90.25 76 VAL A C 1
ATOM 531 O O . VAL A 1 76 ? -1.870 -1.429 3.371 1.00 90.25 76 VAL A O 1
ATOM 534 N N . LEU A 1 77 ? -1.965 -1.344 5.612 1.00 91.69 77 LEU A N 1
ATOM 535 C CA . LEU A 1 77 ? -1.002 -0.265 5.783 1.00 91.69 77 LEU A CA 1
ATOM 536 C C . LEU A 1 77 ? 0.373 -0.867 6.067 1.00 91.69 77 LEU A C 1
ATOM 538 O O . LEU A 1 77 ? 0.548 -1.576 7.059 1.00 91.69 77 LEU A O 1
ATOM 542 N N . LEU A 1 78 ? 1.341 -0.568 5.206 1.00 92.44 78 LEU A N 1
ATOM 543 C CA . LEU A 1 78 ? 2.727 -0.999 5.366 1.00 92.44 78 LEU A CA 1
ATOM 544 C C . LEU A 1 78 ? 3.532 0.101 6.058 1.00 92.44 78 LEU A C 1
ATOM 546 O O . LEU A 1 78 ? 3.592 1.232 5.577 1.00 92.44 78 LEU A O 1
ATOM 550 N N . LEU A 1 79 ? 4.163 -0.231 7.182 1.00 92.25 79 LEU A N 1
ATOM 551 C CA . LEU A 1 79 ? 4.998 0.689 7.949 1.00 92.25 79 LEU A CA 1
ATOM 552 C C . LEU A 1 79 ? 6.378 0.089 8.197 1.00 92.25 79 LEU A C 1
ATOM 554 O O . LEU A 1 79 ? 6.515 -1.107 8.443 1.00 92.25 79 LEU A O 1
ATOM 558 N N . ALA A 1 80 ? 7.399 0.944 8.226 1.00 91.00 80 ALA A N 1
ATOM 559 C CA . ALA A 1 80 ? 8.678 0.573 8.821 1.00 91.00 80 ALA A CA 1
ATOM 560 C C . ALA A 1 80 ? 8.477 0.217 10.312 1.00 91.00 80 ALA A C 1
ATOM 562 O O . ALA A 1 80 ? 7.636 0.856 10.961 1.00 91.00 80 ALA A O 1
ATOM 563 N N . PRO A 1 81 ? 9.257 -0.715 10.893 1.00 88.88 81 PRO A N 1
ATOM 564 C CA . PRO A 1 81 ? 9.100 -1.139 12.288 1.00 88.88 81 PRO A CA 1
ATOM 565 C C . PRO A 1 81 ? 9.066 0.022 13.286 1.00 88.88 81 PRO A C 1
ATOM 567 O O . PRO A 1 81 ? 8.182 0.084 14.140 1.00 88.88 81 PRO A O 1
ATOM 570 N N . VAL A 1 82 ? 9.950 1.009 13.110 1.00 89.44 82 VAL A N 1
ATOM 571 C CA . VAL A 1 82 ? 10.007 2.215 13.953 1.00 89.44 82 VAL A CA 1
ATOM 572 C C . VAL A 1 82 ? 8.710 3.028 13.875 1.00 89.44 82 VAL A C 1
ATOM 574 O O . VAL A 1 82 ? 8.190 3.475 14.898 1.00 89.44 82 VAL A O 1
ATOM 577 N N . ARG A 1 83 ? 8.137 3.187 12.673 1.00 90.44 83 ARG A N 1
ATOM 578 C CA . ARG A 1 83 ? 6.856 3.891 12.489 1.00 90.44 83 ARG A CA 1
ATOM 579 C C . ARG A 1 83 ? 5.698 3.100 13.088 1.00 90.44 83 ARG A C 1
ATOM 581 O O . ARG A 1 83 ? 4.833 3.688 13.730 1.00 90.44 83 ARG A O 1
ATOM 588 N N . ALA A 1 84 ? 5.690 1.781 12.918 1.00 91.25 84 ALA A N 1
ATOM 589 C CA . ALA A 1 84 ? 4.670 0.923 13.506 1.00 91.25 84 ALA A CA 1
ATOM 590 C C . ALA A 1 84 ? 4.699 0.980 15.041 1.00 91.25 84 ALA A C 1
ATOM 592 O O . ALA A 1 84 ? 3.646 1.109 15.658 1.00 91.25 84 ALA A O 1
ATOM 593 N N . ALA A 1 85 ? 5.885 0.953 15.655 1.00 90.62 85 ALA A N 1
ATOM 594 C CA . ALA A 1 85 ? 6.033 1.077 17.103 1.00 90.62 85 ALA A CA 1
ATOM 595 C C . ALA A 1 85 ? 5.513 2.426 17.625 1.00 90.62 85 ALA A C 1
ATOM 597 O O . ALA A 1 85 ? 4.811 2.463 18.636 1.00 90.62 85 ALA A O 1
ATOM 598 N N . ALA A 1 86 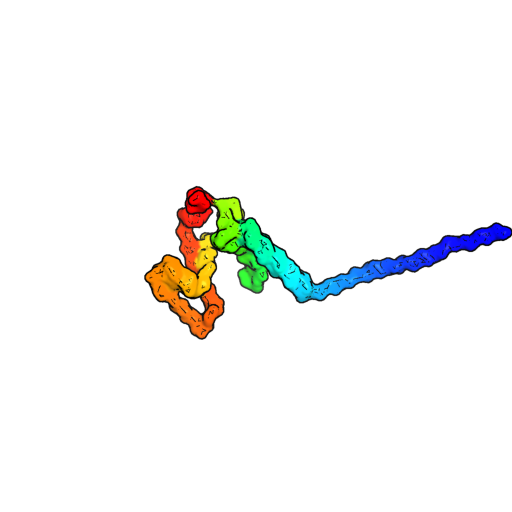? 5.793 3.516 16.902 1.00 91.62 86 ALA A N 1
ATOM 599 C CA . ALA A 1 86 ? 5.291 4.845 17.241 1.00 91.62 86 ALA A CA 1
ATOM 600 C C . ALA A 1 86 ? 3.756 4.933 17.163 1.00 91.62 86 ALA A C 1
ATOM 602 O O . ALA A 1 86 ? 3.127 5.475 18.069 1.00 91.62 86 ALA A O 1
ATOM 603 N N . VAL A 1 87 ? 3.144 4.369 16.115 1.00 90.38 87 VAL A N 1
ATOM 604 C CA . VAL A 1 87 ? 1.681 4.386 15.926 1.00 90.38 87 VAL A CA 1
ATOM 605 C C . VAL A 1 87 ? 0.968 3.476 16.928 1.00 90.38 87 VAL A C 1
ATOM 607 O O . VAL A 1 87 ? -0.061 3.853 17.480 1.00 90.38 87 VAL A O 1
ATOM 610 N N . LEU A 1 88 ? 1.505 2.280 17.181 1.00 89.25 88 LEU A N 1
ATOM 611 C CA . LEU A 1 88 ? 0.888 1.288 18.068 1.00 89.25 88 LEU A CA 1
ATOM 612 C C . LEU A 1 88 ? 1.197 1.516 19.554 1.00 89.25 88 LEU A C 1
ATOM 614 O O . LEU A 1 88 ? 0.662 0.790 20.390 1.00 89.25 88 LEU A O 1
ATOM 618 N N . GLN A 1 89 ? 2.081 2.470 19.873 1.00 89.50 89 GLN A N 1
ATOM 619 C CA . GLN A 1 89 ? 2.551 2.775 21.231 1.00 89.50 89 GLN A CA 1
ATOM 620 C C . GLN A 1 89 ? 3.058 1.537 21.990 1.00 89.50 89 GLN A C 1
ATOM 622 O O . GLN A 1 89 ? 2.909 1.415 23.205 1.00 89.50 89 GLN A O 1
ATOM 627 N N . ARG A 1 90 ? 3.657 0.590 21.263 1.00 85.50 90 ARG A N 1
ATOM 628 C CA . ARG A 1 90 ? 4.214 -0.644 21.821 1.00 85.50 90 ARG A CA 1
ATOM 629 C C . ARG A 1 90 ? 5.396 -1.130 20.987 1.00 85.50 90 ARG A C 1
ATOM 631 O O . ARG A 1 90 ? 5.442 -0.843 19.789 1.00 85.50 90 ARG A O 1
ATOM 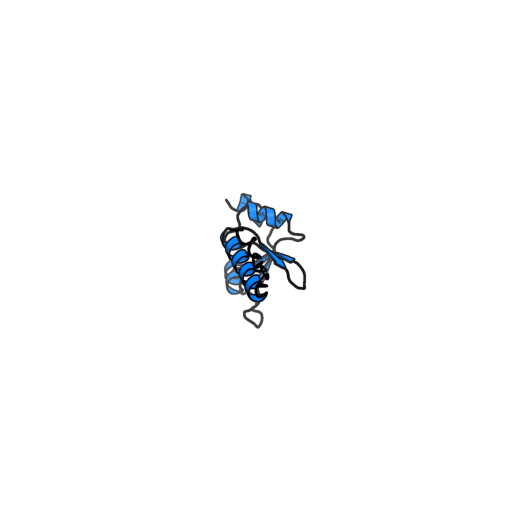638 N N . PRO A 1 91 ? 6.316 -1.915 21.571 1.00 82.25 91 PRO A N 1
ATOM 639 C CA . PRO A 1 91 ? 7.379 -2.552 20.807 1.00 82.25 91 PRO A CA 1
ATOM 640 C C . PRO A 1 91 ? 6.808 -3.441 19.698 1.00 82.25 91 PRO A C 1
ATOM 642 O O . PRO A 1 91 ? 5.875 -4.215 19.928 1.00 82.25 91 PRO A O 1
ATOM 645 N N . VAL A 1 92 ? 7.382 -3.341 18.500 1.00 84.00 92 VAL A N 1
ATOM 646 C CA . VAL A 1 92 ? 7.098 -4.252 17.387 1.00 84.00 92 VAL A CA 1
ATOM 647 C C . VAL A 1 92 ? 8.300 -5.183 17.228 1.00 84.00 92 VAL A C 1
ATOM 649 O O . VAL A 1 92 ? 9.430 -4.685 17.222 1.00 84.00 92 VAL A O 1
ATOM 652 N N . PRO A 1 93 ? 8.099 -6.513 17.140 1.00 73.25 93 PRO A N 1
ATOM 653 C CA . PRO A 1 93 ? 9.193 -7.442 16.902 1.00 73.25 93 PRO A CA 1
ATOM 654 C C . PRO A 1 93 ? 9.927 -7.035 15.628 1.00 73.25 93 PRO A C 1
ATOM 656 O O . PRO A 1 93 ? 9.311 -6.913 14.570 1.00 73.25 93 PRO A O 1
ATOM 659 N N . HIS A 1 94 ? 11.226 -6.790 15.743 1.00 66.00 94 HIS A N 1
ATOM 660 C CA . HIS A 1 94 ? 12.067 -6.617 14.571 1.00 66.00 94 HIS A CA 1
ATOM 661 C C . HIS A 1 94 ? 12.335 -8.031 14.057 1.00 66.00 94 HIS A C 1
ATOM 663 O O . HIS A 1 94 ? 12.740 -8.902 14.834 1.00 66.00 94 HIS A O 1
ATOM 669 N N . ALA A 1 95 ? 12.054 -8.293 12.781 1.00 61.75 95 ALA A N 1
ATOM 670 C CA . ALA A 1 95 ? 12.670 -9.450 12.148 1.00 61.75 95 ALA A CA 1
ATOM 671 C C . ALA A 1 95 ? 14.194 -9.263 12.248 1.00 61.75 95 ALA A C 1
ATOM 673 O O . ALA A 1 95 ? 14.664 -8.131 12.331 1.00 61.75 95 ALA A O 1
ATOM 674 N N . ALA A 1 96 ? 14.962 -10.353 12.283 1.00 59.03 96 ALA A N 1
ATOM 675 C CA . ALA A 1 96 ? 16.416 -10.312 12.492 1.00 59.03 96 ALA A CA 1
ATOM 676 C C . ALA A 1 96 ? 17.192 -9.505 11.423 1.00 59.03 96 ALA A C 1
ATOM 678 O O . ALA A 1 96 ? 18.399 -9.326 11.544 1.00 59.03 96 ALA A O 1
ATOM 679 N N . GLU A 1 97 ? 16.490 -8.994 10.415 1.00 56.75 97 GLU A N 1
ATOM 680 C CA . GLU A 1 97 ? 16.978 -8.110 9.374 1.00 56.75 97 GLU A CA 1
ATOM 681 C C . GLU A 1 97 ? 16.047 -6.885 9.342 1.00 56.75 97 GLU A C 1
ATOM 683 O O . GLU A 1 97 ? 14.821 -7.029 9.299 1.00 56.75 97 GLU A O 1
ATOM 688 N N . ASP A 1 98 ? 16.620 -5.677 9.356 1.00 53.19 98 ASP A N 1
ATOM 689 C CA . ASP A 1 98 ? 15.944 -4.364 9.280 1.00 53.19 98 ASP A CA 1
ATOM 690 C C . ASP A 1 98 ? 15.115 -4.147 7.982 1.00 53.19 98 ASP A C 1
ATOM 692 O O . ASP A 1 98 ? 14.727 -3.028 7.644 1.00 53.19 98 ASP A O 1
ATOM 696 N N . GLU A 1 99 ? 14.811 -5.214 7.244 1.00 56.84 99 GLU A N 1
ATOM 697 C CA . GLU A 1 99 ? 14.151 -5.217 5.937 1.00 56.84 99 GLU A CA 1
ATOM 698 C C . GLU A 1 99 ? 12.650 -5.557 6.002 1.00 56.84 99 GLU A C 1
ATOM 700 O O . GLU A 1 99 ? 11.936 -5.466 5.003 1.00 56.84 99 GLU A O 1
ATOM 705 N N . GLY A 1 100 ? 12.123 -5.914 7.177 1.00 74.94 100 GLY A N 1
ATOM 706 C CA . GLY A 1 100 ? 10.718 -6.295 7.330 1.00 74.94 100 GLY A CA 1
ATOM 707 C C . GLY A 1 100 ? 9.751 -5.105 7.392 1.00 74.94 100 GLY A C 1
ATOM 708 O O . GLY A 1 100 ? 9.785 -4.312 8.334 1.00 74.94 100 GLY A O 1
ATOM 709 N N . ALA A 1 101 ? 8.809 -5.016 6.448 1.00 86.75 101 ALA A N 1
ATOM 710 C CA . ALA A 1 101 ? 7.648 -4.134 6.578 1.00 86.75 101 ALA A CA 1
ATOM 711 C C . ALA A 1 101 ? 6.620 -4.721 7.561 1.00 86.75 101 ALA A C 1
ATOM 713 O O . ALA A 1 101 ? 6.287 -5.906 7.514 1.00 86.75 101 ALA A O 1
ATOM 714 N N . VAL A 1 102 ? 6.057 -3.877 8.424 1.00 90.00 102 VAL A N 1
ATOM 715 C CA . VAL A 1 102 ? 4.948 -4.238 9.312 1.00 90.00 102 VAL A CA 1
ATOM 716 C C . VAL A 1 102 ? 3.639 -3.965 8.583 1.00 90.00 102 VAL A C 1
ATOM 718 O O . VAL A 1 102 ? 3.323 -2.812 8.287 1.00 90.00 102 VAL A O 1
ATOM 721 N N . ALA A 1 103 ? 2.872 -5.019 8.311 1.00 91.06 103 ALA A N 1
ATOM 722 C CA . ALA A 1 103 ? 1.561 -4.919 7.681 1.00 91.06 103 ALA A CA 1
ATOM 723 C C . ALA A 1 103 ? 0.450 -4.828 8.735 1.00 91.06 103 ALA A C 1
ATOM 725 O O . ALA A 1 103 ? 0.213 -5.767 9.498 1.00 91.06 103 ALA A O 1
ATOM 726 N N . LEU A 1 104 ? -0.259 -3.703 8.759 1.00 89.50 104 LEU A N 1
ATOM 727 C CA . LEU A 1 104 ? -1.411 -3.479 9.626 1.00 89.50 104 LEU A CA 1
ATOM 728 C C . LEU A 1 104 ? -2.691 -3.548 8.800 1.00 89.50 104 LEU A C 1
ATOM 730 O O . LEU A 1 104 ? -2.859 -2.803 7.838 1.00 89.50 104 LEU A O 1
ATOM 734 N N . ARG A 1 105 ? -3.620 -4.426 9.182 1.00 87.31 105 ARG A N 1
ATOM 735 C CA . ARG A 1 105 ? -4.962 -4.424 8.588 1.00 87.31 105 ARG A CA 1
ATOM 736 C C . ARG A 1 105 ? -5.720 -3.198 9.071 1.00 87.31 105 ARG A C 1
ATOM 738 O O . ARG A 1 105 ? -5.820 -2.972 10.277 1.00 87.31 105 ARG A O 1
ATOM 745 N N . LEU A 1 106 ? -6.253 -2.429 8.131 1.00 78.06 106 LEU A N 1
ATOM 746 C CA . LEU A 1 106 ? -7.019 -1.236 8.454 1.00 78.06 106 LEU A CA 1
ATOM 747 C C . LEU A 1 106 ? -8.478 -1.610 8.758 1.00 78.06 106 LEU A C 1
ATOM 749 O O . LEU A 1 106 ? -9.084 -2.374 8.001 1.00 78.06 106 LEU A O 1
ATOM 753 N N . PRO A 1 107 ? -9.072 -1.083 9.844 1.00 81.19 107 PRO A N 1
ATOM 754 C CA . PRO A 1 107 ? -10.513 -1.128 10.035 1.00 81.19 107 PRO A CA 1
ATOM 755 C C . PRO A 1 107 ? -11.227 -0.455 8.851 1.00 81.19 107 PRO A C 1
ATOM 757 O O . PRO A 1 107 ? -10.753 0.584 8.389 1.00 81.19 107 PRO A O 1
ATOM 760 N N . PRO A 1 108 ? -12.399 -0.952 8.412 1.00 78.62 108 PRO A N 1
ATOM 761 C CA . PRO A 1 108 ? -13.150 -0.354 7.304 1.00 78.62 108 PRO A CA 1
ATOM 762 C C . PRO A 1 108 ? -13.459 1.136 7.499 1.00 78.62 108 PRO A C 1
ATOM 764 O O . PRO A 1 108 ? -13.485 1.894 6.538 1.00 78.62 108 PRO A O 1
ATOM 767 N N . ALA A 1 109 ? -13.629 1.574 8.751 1.00 81.12 109 ALA A N 1
ATOM 768 C CA . ALA A 1 109 ? -13.859 2.976 9.089 1.00 81.12 109 ALA A CA 1
ATOM 769 C C . ALA A 1 109 ? -12.707 3.908 8.666 1.00 81.12 109 ALA A C 1
ATOM 771 O O . ALA A 1 109 ? -12.953 5.072 8.376 1.00 81.12 109 ALA A O 1
ATOM 772 N N . LEU A 1 110 ? -11.467 3.406 8.596 1.00 77.50 110 LEU A N 1
ATOM 773 C CA . LEU A 1 110 ? -10.306 4.176 8.129 1.00 77.50 110 LEU A CA 1
ATOM 774 C C . LEU A 1 110 ? -10.184 4.213 6.598 1.00 77.50 110 LEU A C 1
ATOM 776 O O . LEU A 1 110 ? -9.303 4.886 6.074 1.00 77.50 110 LEU A O 1
ATOM 780 N N . LEU A 1 111 ? -11.055 3.493 5.887 1.00 76.75 111 LEU A N 1
ATOM 781 C CA . LEU A 1 111 ? -11.152 3.513 4.427 1.00 76.75 111 LEU A CA 1
ATOM 782 C C . LEU A 1 111 ? -12.287 4.418 3.931 1.00 76.75 111 LEU A C 1
ATOM 784 O O . LEU A 1 111 ? -12.402 4.651 2.731 1.00 76.75 111 LEU A O 1
ATOM 788 N N . ALA A 1 112 ? -13.114 4.928 4.848 1.00 78.12 112 ALA A N 1
ATOM 789 C CA . ALA A 1 112 ? -14.198 5.847 4.545 1.00 78.12 112 ALA A CA 1
ATOM 790 C C . ALA A 1 112 ? -13.619 7.227 4.171 1.00 78.12 112 ALA A C 1
ATOM 792 O O . ALA A 1 112 ? -12.940 7.841 5.001 1.00 78.12 112 ALA A O 1
ATOM 793 N N . PRO A 1 113 ? -13.873 7.753 2.960 1.00 67.75 113 PRO A N 1
ATOM 794 C CA . PRO A 1 113 ? -13.366 9.058 2.536 1.00 67.75 113 PRO A CA 1
ATOM 795 C C . PRO A 1 113 ? -13.742 10.211 3.476 1.00 67.75 113 PRO A C 1
ATOM 797 O O . PRO A 1 113 ? -13.010 11.192 3.591 1.00 67.75 113 PRO A O 1
ATOM 800 N N . GLU A 1 114 ? -14.871 10.094 4.176 1.00 74.38 114 GLU A N 1
ATOM 801 C CA . GLU A 1 114 ? -15.357 11.068 5.153 1.00 74.38 114 GLU A CA 1
ATOM 802 C C . GLU A 1 114 ? -14.438 11.202 6.373 1.00 74.38 114 GLU A C 1
ATOM 804 O O . GLU A 1 114 ? -14.5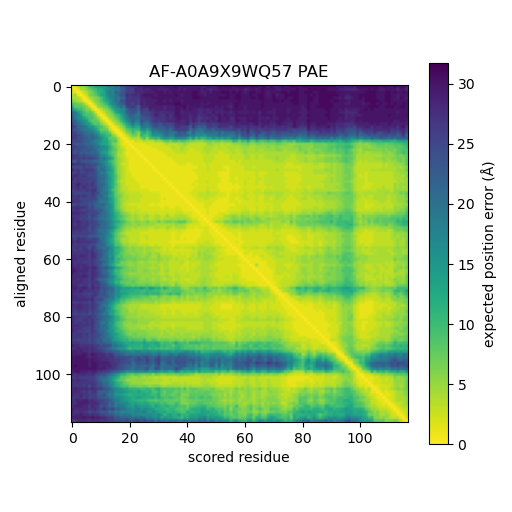01 12.225 7.057 1.00 74.38 114 GLU A O 1
ATOM 809 N N . ALA A 1 115 ? -13.598 10.198 6.641 1.00 70.94 115 ALA A N 1
ATOM 810 C CA . ALA A 1 115 ? -12.625 10.202 7.728 1.00 70.94 115 ALA A CA 1
ATOM 811 C C . ALA A 1 115 ? -11.362 11.029 7.414 1.00 70.94 115 ALA A C 1
ATOM 813 O O . ALA A 1 115 ? -10.578 11.288 8.322 1.00 70.94 115 ALA A O 1
ATOM 814 N N . LEU A 1 116 ? -11.161 11.449 6.157 1.00 63.03 116 LEU A N 1
ATOM 815 C CA . LEU A 1 116 ? -9.986 12.209 5.699 1.00 63.03 116 LEU A CA 1
ATOM 816 C C . LEU A 1 116 ? -10.219 13.733 5.622 1.00 63.03 116 LEU A C 1
ATOM 818 O O . LEU A 1 116 ? -9.457 14.423 4.946 1.00 63.03 116 LEU A O 1
ATOM 822 N N . ARG A 1 117 ? -11.295 14.246 6.235 1.00 57.81 117 ARG A N 1
ATOM 823 C CA . ARG A 1 117 ? -11.640 15.680 6.219 1.00 57.81 117 ARG A CA 1
ATOM 824 C C . ARG A 1 117 ? -10.726 16.528 7.094 1.00 57.81 117 ARG A C 1
ATOM 826 O O . ARG A 1 117 ? -10.483 16.120 8.250 1.00 57.81 117 ARG A O 1
#